Protein AF-A0AA86U605-F1 (afdb_monomer_lite)

pLDDT: mean 83.59, std 11.46, range [36.75, 94.75]

Radius of gyration: 18.59 Å; chains: 1; bounding box: 44×31×59 Å

Organism: NCBI:txid28002

Secondary structure (DSSP, 8-state):
-----PPPHHHHHHHHHHHHHHHHT---SSHHHHHHHHHHS-HHHHHHHHHHHHHHTTS-HHHHHHHHHHTGGGGGS--GGGGHHHHHHHHHHHHHTT--HHHHHHHHHHHHHHH-TT----HHHHHHHHHHHHT-TT---

Sequence (141 aa):
MGRASTISTVHFGEFLTHEVSVICNQIFYTEYHVYSKFQELHNVQRQQCWKNLSVLLNRTPQQVKDFYYNS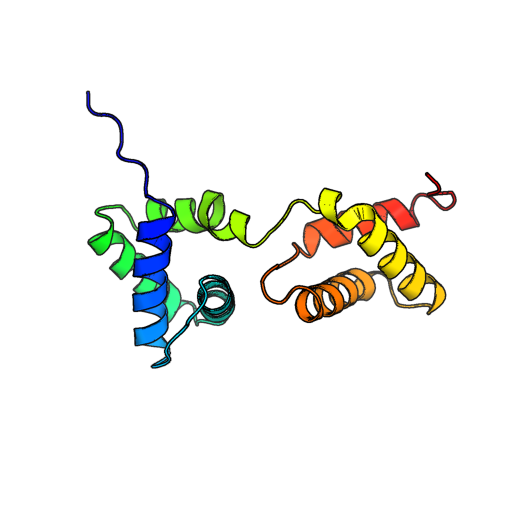WIKQFSPNLNIYKDELLLLVLDFLHQNVEQKDIARLVCEKFTHRYQHIQFNVKAINIFVRKIMLNPNYTF

Foldseek 3Di:
DDDPDDDDLVVLLVLLQVLLCVVVVHHDPDSLVSVVSLVVDDPVSVVVSLVVSCVVRVHHSVSSVCCVVPPNCVVQADDVVVCVVVLVVQLVVCVVVVHDLVCSLVVSQVVCCVVPVSHGYDSVVSSVVSVVCVVCVPPDD

Structure (mmCIF, N/CA/C/O backbone):
data_AF-A0AA86U605-F1
#
_entry.id   AF-A0AA86U605-F1
#
loop_
_atom_site.group_PDB
_atom_site.id
_atom_site.type_symbol
_atom_site.label_atom_id
_atom_site.label_alt_id
_atom_site.label_comp_id
_atom_site.label_asym_id
_atom_site.label_entity_id
_atom_site.label_seq_id
_atom_site.pdbx_PDB_ins_code
_atom_site.Cartn_x
_atom_site.Cartn_y
_atom_site.Cartn_z
_atom_site.occupancy
_atom_site.B_iso_or_equiv
_atom_site.auth_seq_id
_atom_site.auth_comp_id
_atom_site.auth_asym_id
_atom_site.auth_atom_id
_atom_site.pdbx_PDB_model_num
ATOM 1 N N . MET A 1 1 ? -5.826 16.555 -30.476 1.00 36.75 1 MET A N 1
ATOM 2 C CA . MET A 1 1 ? -4.840 16.526 -29.373 1.00 36.75 1 MET A CA 1
ATOM 3 C C . MET A 1 1 ? -5.031 15.221 -28.613 1.00 36.75 1 MET A C 1
ATOM 5 O O . MET A 1 1 ? -6.155 14.929 -28.226 1.00 36.75 1 MET A O 1
ATOM 9 N N . GLY A 1 2 ? -3.997 14.378 -28.555 1.00 42.41 2 GLY A N 1
ATOM 10 C CA . GLY A 1 2 ? -4.101 12.977 -28.128 1.00 42.41 2 GLY A CA 1
ATOM 11 C C . GLY A 1 2 ? -4.476 12.824 -26.655 1.00 42.41 2 GLY A C 1
ATOM 12 O O . GLY A 1 2 ? -3.992 13.572 -25.809 1.00 42.41 2 GLY A O 1
ATOM 13 N N . ARG A 1 3 ? -5.343 11.852 -26.349 1.00 43.22 3 ARG A N 1
ATOM 14 C CA . ARG A 1 3 ? -5.645 11.452 -24.969 1.00 43.22 3 ARG A CA 1
ATOM 15 C C . ARG A 1 3 ? -4.328 11.072 -24.292 1.00 43.22 3 ARG A C 1
ATOM 17 O O . ARG A 1 3 ? -3.623 10.201 -24.795 1.00 43.22 3 ARG A O 1
ATOM 24 N N . ALA A 1 4 ? -3.993 11.726 -23.181 1.00 52.91 4 ALA A N 1
ATOM 25 C CA . ALA A 1 4 ? -2.873 11.317 -22.346 1.00 52.91 4 ALA A CA 1
ATOM 26 C C . ALA A 1 4 ? -3.078 9.842 -21.974 1.00 52.91 4 ALA A C 1
ATOM 28 O O . ALA A 1 4 ? -4.029 9.509 -21.271 1.00 52.91 4 ALA A O 1
ATOM 29 N N . SER A 1 5 ? -2.241 8.951 -22.507 1.00 58.75 5 SER A N 1
ATOM 30 C CA . SER A 1 5 ? -2.337 7.520 -22.217 1.00 58.75 5 SER A CA 1
ATOM 31 C C . SER A 1 5 ? -2.188 7.313 -20.708 1.00 58.75 5 SER A C 1
ATOM 33 O O . SER A 1 5 ? -1.159 7.654 -20.120 1.00 58.75 5 SER A O 1
ATOM 35 N N . THR A 1 6 ? -3.234 6.822 -20.058 1.00 80.06 6 THR A N 1
ATOM 36 C CA . THR A 1 6 ? -3.233 6.539 -18.622 1.00 80.06 6 THR A CA 1
ATOM 37 C C . THR A 1 6 ? -2.287 5.368 -18.348 1.00 80.06 6 THR A C 1
ATOM 39 O O . THR A 1 6 ? -2.213 4.434 -19.145 1.00 80.06 6 THR A O 1
ATOM 42 N N . ILE A 1 7 ? -1.521 5.421 -17.255 1.00 84.31 7 ILE A N 1
ATOM 43 C CA . ILE A 1 7 ? -0.723 4.269 -16.811 1.00 84.31 7 ILE A CA 1
ATOM 44 C C . ILE A 1 7 ? -1.708 3.147 -16.443 1.00 84.31 7 ILE A C 1
ATOM 46 O O . ILE A 1 7 ? -2.645 3.382 -15.682 1.00 84.31 7 ILE A O 1
ATOM 50 N N . SER A 1 8 ? -1.528 1.951 -17.010 1.00 88.56 8 SER A N 1
ATOM 51 C CA . SER A 1 8 ? -2.340 0.774 -16.670 1.00 88.56 8 SER A CA 1
ATOM 52 C C . SER A 1 8 ? -1.903 0.215 -15.319 1.00 88.56 8 SER A C 1
ATOM 54 O O . SER A 1 8 ? -0.708 0.005 -15.110 1.00 88.56 8 SER A O 1
ATOM 56 N N . THR A 1 9 ? -2.857 -0.066 -14.427 1.00 86.81 9 THR A N 1
ATOM 57 C CA . THR A 1 9 ? -2.593 -0.692 -13.119 1.00 86.81 9 THR A CA 1
ATOM 58 C C . THR A 1 9 ? -1.875 -2.032 -13.275 1.00 86.81 9 THR A C 1
ATOM 60 O O . THR A 1 9 ? -0.936 -2.291 -12.532 1.00 86.81 9 THR A O 1
ATOM 63 N N . VAL A 1 10 ? -2.258 -2.823 -14.286 1.00 87.19 10 VAL A N 1
ATOM 64 C CA . VAL A 1 10 ? -1.671 -4.143 -14.573 1.00 87.19 10 VAL A CA 1
ATOM 65 C C . VAL A 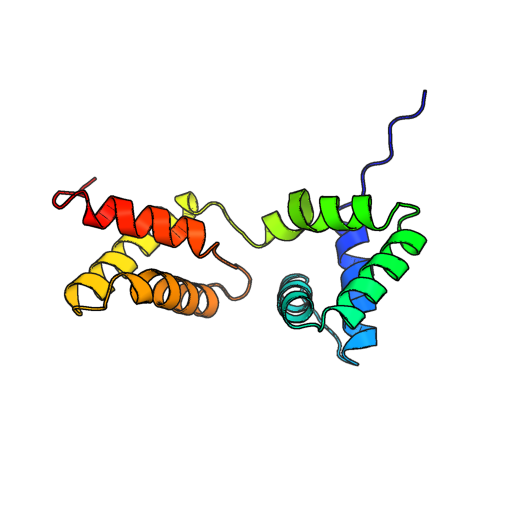1 10 ? -0.207 -4.004 -14.988 1.00 87.19 10 VAL A C 1
ATOM 67 O O . VAL A 1 10 ? 0.671 -4.536 -14.321 1.00 87.19 10 VAL A O 1
ATOM 70 N N . HIS A 1 11 ? 0.082 -3.199 -16.018 1.00 89.31 11 HIS A N 1
ATOM 71 C CA . HIS A 1 11 ? 1.464 -3.008 -16.484 1.00 89.31 11 HIS A CA 1
ATOM 72 C C . HIS A 1 11 ? 2.352 -2.372 -15.409 1.00 89.31 11 HIS A C 1
ATOM 74 O O . HIS A 1 11 ? 3.527 -2.705 -15.283 1.00 89.31 11 HIS A O 1
ATOM 80 N N . PHE A 1 12 ? 1.800 -1.446 -14.618 1.00 93.00 12 PHE A N 1
ATOM 81 C CA . PHE A 1 12 ? 2.528 -0.873 -13.493 1.00 93.00 12 PHE A CA 1
ATOM 82 C C . PHE A 1 12 ? 2.887 -1.948 -12.458 1.00 93.00 12 PHE A C 1
ATOM 84 O O . PHE A 1 12 ? 4.030 -1.985 -12.005 1.00 93.00 12 PHE A O 1
ATOM 91 N N . GLY A 1 13 ? 1.935 -2.817 -12.102 1.00 91.25 13 GLY A N 1
ATOM 92 C CA . GLY A 1 13 ? 2.142 -3.923 -11.170 1.00 91.25 13 GLY A CA 1
ATOM 93 C C . GLY A 1 13 ? 3.197 -4.910 -11.660 1.00 91.25 13 GLY A C 1
ATOM 94 O O . GLY A 1 13 ? 4.118 -5.235 -10.912 1.00 91.25 13 GLY A O 1
ATOM 95 N N . GLU A 1 14 ? 3.136 -5.313 -12.928 1.00 92.19 14 GLU A N 1
ATOM 96 C CA . GLU A 1 14 ? 4.114 -6.210 -13.559 1.00 92.19 14 GLU A CA 1
ATOM 97 C C . GLU A 1 14 ? 5.531 -5.628 -13.526 1.00 92.19 14 GLU A C 1
ATOM 99 O O . GLU A 1 14 ? 6.467 -6.280 -13.055 1.00 92.19 14 GLU A O 1
ATOM 104 N N . PHE A 1 15 ? 5.700 -4.375 -13.960 1.00 94.25 15 PHE A N 1
ATOM 105 C CA . PHE A 1 15 ? 7.018 -3.745 -13.970 1.00 94.25 15 PHE A CA 1
ATOM 106 C C . PHE A 1 15 ? 7.547 -3.495 -12.560 1.00 94.25 15 PHE A C 1
ATOM 108 O O . PHE A 1 15 ? 8.728 -3.719 -12.304 1.00 94.25 15 PHE A O 1
ATOM 115 N N . LEU A 1 16 ? 6.697 -3.073 -11.620 1.00 94.12 16 LEU A N 1
ATOM 116 C CA . LEU A 1 16 ? 7.126 -2.899 -10.235 1.00 94.12 16 LEU A CA 1
ATOM 117 C C . LEU A 1 16 ? 7.526 -4.245 -9.611 1.00 94.12 16 LEU A C 1
ATOM 119 O O . LEU A 1 16 ? 8.533 -4.311 -8.909 1.00 94.12 16 LEU A O 1
ATOM 123 N N . THR A 1 17 ? 6.786 -5.316 -9.904 1.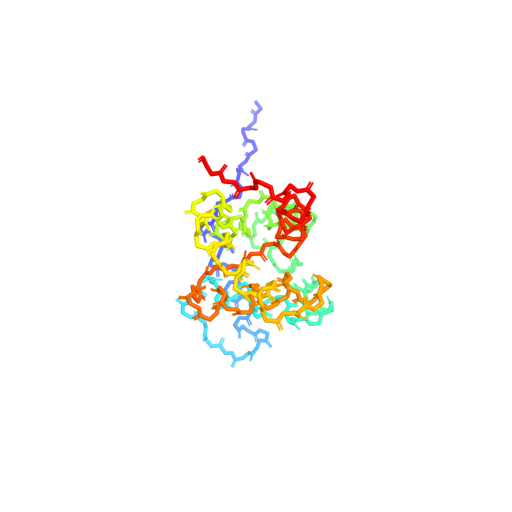00 94.12 17 THR A N 1
ATOM 124 C CA . THR A 1 17 ? 7.110 -6.681 -9.463 1.00 94.12 17 THR A CA 1
ATOM 125 C C . THR A 1 17 ? 8.479 -7.105 -9.970 1.00 94.12 17 THR A C 1
ATOM 127 O O . THR A 1 17 ? 9.298 -7.574 -9.179 1.00 94.12 17 THR A O 1
ATOM 130 N N . HIS A 1 18 ? 8.755 -6.889 -11.257 1.00 93.56 18 HIS A N 1
ATOM 131 C CA . HIS A 1 18 ? 10.060 -7.169 -11.846 1.00 93.56 18 HIS A CA 1
ATOM 132 C C . HIS A 1 18 ? 11.179 -6.402 -11.126 1.00 93.56 18 HIS A C 1
ATOM 134 O O . HIS A 1 18 ? 12.126 -7.011 -10.632 1.00 93.56 18 HIS A O 1
ATOM 140 N N . GLU A 1 19 ? 11.045 -5.081 -10.988 1.00 93.75 19 GLU A N 1
ATOM 141 C CA . GLU A 1 19 ? 12.083 -4.236 -10.386 1.00 93.75 19 GLU A CA 1
ATOM 142 C C . GLU A 1 19 ? 12.373 -4.598 -8.926 1.00 93.75 19 GLU A C 1
ATOM 144 O O . GLU A 1 19 ? 13.531 -4.702 -8.519 1.00 93.75 19 GLU A O 1
ATOM 149 N N . VAL A 1 20 ? 11.329 -4.828 -8.128 1.00 93.31 20 VAL A N 1
ATOM 150 C CA . VAL A 1 20 ? 11.491 -5.232 -6.726 1.00 93.31 20 VAL A CA 1
ATOM 151 C C . VAL A 1 20 ? 12.117 -6.619 -6.628 1.00 93.31 20 VAL A C 1
ATOM 153 O O . VAL A 1 20 ? 12.965 -6.834 -5.760 1.00 93.31 20 VAL A O 1
ATOM 156 N N . SER A 1 21 ? 11.757 -7.534 -7.534 1.00 93.38 21 SER A N 1
ATOM 157 C CA . SER A 1 21 ? 12.339 -8.878 -7.580 1.00 93.38 21 SER A CA 1
ATOM 158 C C . SER A 1 21 ? 13.836 -8.838 -7.875 1.00 93.38 21 SER A C 1
ATOM 160 O O . SER A 1 21 ? 14.613 -9.504 -7.192 1.00 93.38 21 SER A O 1
ATOM 162 N N . VAL A 1 22 ? 14.253 -8.001 -8.831 1.00 92.94 22 VAL A N 1
ATOM 163 C CA . VAL A 1 22 ? 15.667 -7.800 -9.182 1.00 92.94 22 VAL A CA 1
ATOM 164 C C . VAL A 1 22 ? 16.444 -7.193 -8.012 1.00 92.94 22 VAL A C 1
ATOM 166 O O . VAL A 1 22 ? 17.507 -7.694 -7.658 1.00 92.94 22 VAL A O 1
ATOM 169 N N . ILE A 1 23 ? 15.912 -6.151 -7.367 1.00 91.75 23 ILE A N 1
ATOM 170 C CA . ILE A 1 23 ? 16.593 -5.479 -6.246 1.00 91.75 23 ILE A CA 1
ATOM 171 C C . ILE A 1 23 ? 16.726 -6.392 -5.026 1.00 91.75 23 ILE A C 1
ATOM 173 O O . ILE A 1 23 ? 17.746 -6.353 -4.339 1.00 91.75 23 ILE A O 1
ATOM 177 N N . CYS A 1 24 ? 15.697 -7.188 -4.732 1.00 90.56 24 CYS A N 1
ATOM 178 C CA . CYS A 1 24 ? 15.688 -8.072 -3.566 1.00 90.56 24 CYS A CA 1
ATOM 179 C C . CYS A 1 24 ? 16.310 -9.444 -3.844 1.00 90.56 24 CYS A C 1
ATOM 181 O O . CYS A 1 24 ? 16.472 -10.217 -2.904 1.00 90.56 24 CYS A O 1
ATOM 183 N N . ASN A 1 25 ? 16.624 -9.756 -5.106 1.00 91.75 25 ASN A N 1
ATOM 184 C CA . ASN A 1 25 ? 17.009 -11.092 -5.560 1.00 91.75 25 ASN A CA 1
ATOM 185 C C . ASN A 1 25 ? 16.025 -12.182 -5.079 1.00 91.75 25 ASN A C 1
ATOM 187 O O . ASN A 1 25 ? 16.419 -13.227 -4.561 1.00 91.75 25 ASN A O 1
ATOM 191 N N . GLN A 1 26 ? 14.725 -11.899 -5.194 1.00 91.50 26 GLN A N 1
ATOM 192 C CA . GLN A 1 26 ? 13.642 -12.747 -4.695 1.00 91.50 26 GLN A CA 1
ATOM 193 C C . GLN A 1 26 ? 12.451 -12.702 -5.655 1.00 91.50 26 GLN A C 1
ATOM 195 O O . GLN A 1 26 ? 12.140 -11.652 -6.201 1.00 91.50 26 GLN A O 1
ATOM 200 N N . ILE A 1 27 ? 11.750 -13.825 -5.824 1.00 90.12 27 ILE A N 1
ATOM 201 C CA . ILE A 1 27 ? 10.519 -13.893 -6.621 1.00 90.12 27 ILE A CA 1
ATOM 202 C C . ILE A 1 27 ? 9.314 -13.572 -5.733 1.00 90.12 27 ILE A C 1
ATOM 204 O O . ILE A 1 27 ? 9.141 -14.164 -4.664 1.00 90.12 27 ILE A O 1
ATOM 208 N N . PHE A 1 28 ? 8.456 -12.666 -6.202 1.00 88.00 28 PHE A N 1
ATOM 209 C CA . PHE A 1 28 ? 7.188 -12.334 -5.558 1.00 88.00 28 PHE A CA 1
ATOM 210 C C . PHE A 1 28 ? 6.012 -12.808 -6.414 1.00 88.00 28 PHE A C 1
ATOM 212 O O . PHE A 1 28 ? 5.930 -12.496 -7.596 1.00 88.00 28 PHE A O 1
ATOM 219 N N . TYR A 1 29 ? 5.089 -13.548 -5.798 1.00 83.06 29 TYR A N 1
ATOM 220 C CA . TYR A 1 29 ? 3.930 -14.136 -6.484 1.00 83.06 29 TYR A CA 1
ATOM 221 C C . TYR A 1 29 ? 2.658 -13.287 -6.391 1.00 83.06 29 TYR A C 1
ATOM 223 O O . TYR A 1 29 ? 1.674 -13.577 -7.064 1.00 83.06 29 TYR A O 1
ATOM 231 N N . THR A 1 30 ? 2.649 -12.263 -5.535 1.00 86.31 30 THR A N 1
ATOM 232 C CA . THR A 1 30 ? 1.493 -11.384 -5.341 1.00 86.31 30 THR A CA 1
ATOM 233 C C . THR A 1 30 ? 1.938 -9.930 -5.337 1.00 86.31 30 THR A C 1
ATOM 235 O O . THR A 1 30 ? 2.972 -9.582 -4.758 1.00 86.31 30 THR A O 1
ATOM 238 N N . GLU A 1 31 ? 1.125 -9.058 -5.934 1.00 86.69 31 GLU A N 1
ATOM 239 C CA . GLU A 1 31 ? 1.388 -7.616 -5.938 1.00 86.69 31 GLU A CA 1
ATOM 240 C C . GLU A 1 31 ? 1.425 -7.029 -4.519 1.00 86.69 31 GLU A C 1
ATOM 242 O O . GLU A 1 31 ? 2.135 -6.059 -4.264 1.00 86.69 31 GLU A O 1
ATOM 247 N N . TYR A 1 32 ? 0.713 -7.645 -3.568 1.00 85.50 32 TYR A N 1
ATOM 248 C CA . TYR A 1 32 ? 0.773 -7.235 -2.169 1.00 85.50 32 TYR A CA 1
ATOM 249 C C . TYR A 1 32 ? 2.153 -7.485 -1.547 1.00 85.50 32 TYR A C 1
ATOM 251 O O . TYR A 1 32 ? 2.676 -6.614 -0.854 1.00 85.50 32 TYR A O 1
ATOM 259 N N . HIS A 1 33 ? 2.783 -8.638 -1.798 1.00 86.75 33 HIS A N 1
ATOM 260 C CA . HIS A 1 33 ? 4.135 -8.877 -1.285 1.00 86.75 33 HIS A CA 1
ATOM 261 C C . HIS A 1 33 ? 5.141 -7.900 -1.894 1.00 86.75 33 HIS A C 1
ATOM 263 O O . HIS A 1 33 ? 6.006 -7.390 -1.183 1.00 86.75 33 HIS A O 1
ATOM 269 N N . VAL A 1 34 ? 4.982 -7.582 -3.182 1.00 91.12 34 VAL A N 1
ATOM 270 C CA . VAL A 1 34 ? 5.770 -6.545 -3.861 1.00 91.12 34 VAL A CA 1
ATOM 271 C C . VAL A 1 34 ? 5.562 -5.196 -3.188 1.00 91.12 34 VAL A C 1
ATOM 273 O O . VAL A 1 34 ? 6.533 -4.520 -2.864 1.00 91.12 34 VAL A O 1
ATOM 276 N N . TYR A 1 35 ? 4.310 -4.818 -2.924 1.00 90.38 35 TYR A N 1
ATOM 277 C CA . TYR A 1 35 ? 3.968 -3.593 -2.213 1.00 90.38 35 TYR A CA 1
ATOM 278 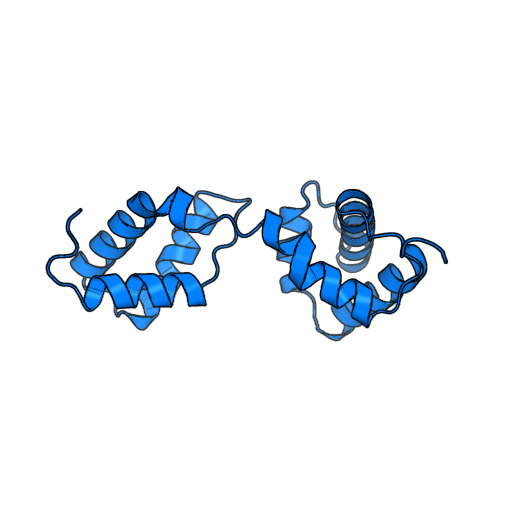C C . TYR A 1 35 ? 4.623 -3.530 -0.828 1.00 90.38 35 TYR A C 1
ATOM 280 O O . TYR A 1 35 ? 5.320 -2.558 -0.532 1.00 90.38 35 TYR A O 1
ATOM 288 N N . SER A 1 36 ? 4.451 -4.570 -0.007 1.00 87.31 36 SER A N 1
ATOM 289 C CA . SER A 1 36 ? 5.032 -4.651 1.337 1.00 87.31 36 SER A CA 1
ATOM 290 C C . SER A 1 36 ? 6.551 -4.526 1.284 1.00 87.31 36 SER A C 1
ATOM 292 O O . SER A 1 36 ? 7.133 -3.685 1.968 1.00 87.31 36 SER A O 1
ATOM 294 N N . LYS A 1 37 ? 7.202 -5.292 0.400 1.00 91.38 37 LYS A N 1
ATOM 295 C CA . LYS A 1 37 ? 8.657 -5.253 0.257 1.00 91.38 37 LYS A CA 1
ATOM 296 C C . LYS A 1 37 ? 9.146 -3.901 -0.240 1.00 91.38 37 LYS A C 1
ATOM 298 O O . LYS A 1 37 ? 10.141 -3.382 0.258 1.00 91.38 37 LYS A O 1
ATOM 303 N N . PHE A 1 38 ? 8.425 -3.290 -1.174 1.00 92.19 38 PHE A N 1
ATOM 304 C CA . PHE A 1 38 ? 8.744 -1.963 -1.680 1.00 92.19 38 PHE A CA 1
ATOM 305 C C . PHE A 1 38 ? 8.740 -0.897 -0.571 1.00 92.19 38 PHE A C 1
ATOM 307 O O . PHE A 1 38 ? 9.554 0.027 -0.604 1.00 92.19 38 PHE A O 1
ATOM 314 N N . GLN A 1 39 ? 7.865 -1.018 0.435 1.00 89.31 39 GLN A N 1
ATOM 315 C CA . GLN A 1 39 ? 7.848 -0.108 1.588 1.00 89.31 39 GLN A CA 1
ATOM 316 C C . GLN A 1 39 ? 9.093 -0.245 2.477 1.00 89.31 39 GLN A C 1
ATOM 318 O O . GLN A 1 39 ? 9.538 0.756 3.045 1.00 89.31 39 GLN A O 1
ATOM 323 N N . GLU A 1 40 ? 9.672 -1.446 2.548 1.00 89.38 40 GLU A N 1
ATOM 324 C CA . GLU A 1 40 ? 10.888 -1.761 3.312 1.00 89.38 40 GLU A CA 1
ATOM 325 C C . GLU A 1 40 ? 12.183 -1.341 2.603 1.00 89.38 40 GLU A C 1
ATOM 327 O O . GLU A 1 40 ? 13.223 -1.216 3.250 1.00 89.38 40 GLU A O 1
ATOM 332 N N . LEU A 1 41 ? 12.145 -1.115 1.285 1.00 91.62 41 LEU A N 1
ATOM 333 C CA . LEU A 1 41 ? 13.325 -0.716 0.518 1.00 91.62 41 LEU A CA 1
ATOM 334 C C . LEU A 1 41 ? 13.910 0.615 1.011 1.00 91.62 41 LEU A C 1
ATOM 336 O O . LEU A 1 41 ? 13.202 1.592 1.295 1.00 91.62 41 LEU A O 1
ATOM 340 N N . HIS A 1 42 ? 15.242 0.698 1.012 1.00 92.12 42 HIS A N 1
ATOM 341 C CA . HIS A 1 42 ? 15.943 1.943 1.303 1.00 92.12 42 HIS A CA 1
ATOM 342 C C . HIS A 1 42 ? 15.608 3.020 0.263 1.00 92.12 42 HIS A C 1
ATOM 344 O O . HIS A 1 42 ? 15.261 2.740 -0.885 1.00 92.12 42 HIS A O 1
ATOM 350 N N . ASN A 1 43 ? 15.736 4.295 0.647 1.00 92.56 43 ASN A N 1
ATOM 351 C CA . ASN A 1 43 ? 15.375 5.418 -0.227 1.00 92.56 43 ASN A CA 1
ATOM 352 C C . ASN A 1 43 ? 16.118 5.380 -1.576 1.00 92.56 43 ASN A C 1
ATOM 354 O O . ASN A 1 43 ? 15.504 5.595 -2.615 1.00 92.56 43 ASN A O 1
ATOM 358 N N . VAL A 1 44 ? 17.405 5.018 -1.569 1.00 93.62 44 VAL A N 1
ATOM 359 C CA . VAL A 1 44 ? 18.219 4.875 -2.789 1.00 93.62 44 VAL A CA 1
ATOM 360 C C . VAL A 1 44 ? 17.644 3.804 -3.726 1.00 93.62 44 VAL A C 1
ATOM 362 O O . VAL A 1 44 ? 17.494 4.047 -4.920 1.00 93.62 44 VAL A O 1
ATOM 365 N N . GLN A 1 45 ? 17.242 2.651 -3.185 1.00 93.12 45 GLN A N 1
ATOM 366 C CA . GLN A 1 45 ? 16.627 1.567 -3.960 1.00 93.12 45 GLN A CA 1
ATOM 367 C C . GLN A 1 45 ? 15.277 1.999 -4.548 1.00 93.12 45 GLN A C 1
ATOM 369 O O . GLN A 1 45 ? 15.020 1.791 -5.730 1.00 93.12 45 GLN A O 1
ATOM 374 N N . ARG A 1 46 ? 14.440 2.688 -3.760 1.00 93.44 46 ARG A N 1
ATOM 375 C CA . ARG A 1 46 ? 13.157 3.224 -4.246 1.00 93.44 46 ARG A CA 1
ATOM 376 C C . ARG A 1 46 ? 13.337 4.266 -5.347 1.00 93.44 46 ARG A C 1
ATOM 378 O O . ARG A 1 46 ? 12.588 4.260 -6.318 1.00 93.44 46 ARG A O 1
ATOM 385 N N . GLN A 1 47 ? 14.330 5.147 -5.222 1.00 93.06 47 GLN A N 1
ATOM 386 C CA . GLN A 1 47 ? 14.660 6.117 -6.270 1.00 93.06 47 GLN A CA 1
ATOM 387 C C . GLN A 1 47 ? 15.086 5.423 -7.566 1.00 93.06 47 GLN A C 1
ATOM 389 O O . GLN A 1 47 ? 14.653 5.835 -8.644 1.00 93.06 47 GLN A O 1
ATOM 394 N N . GLN A 1 48 ? 15.869 4.346 -7.464 1.00 93.38 48 GLN A N 1
ATOM 395 C CA . GLN A 1 48 ? 16.250 3.544 -8.621 1.00 93.38 48 GLN A CA 1
ATOM 396 C C . GLN A 1 48 ? 15.031 2.879 -9.281 1.00 93.38 48 GLN A C 1
ATOM 398 O O . GLN A 1 48 ? 14.890 2.984 -10.498 1.00 93.38 48 GLN A O 1
ATOM 403 N N . CYS A 1 49 ? 14.107 2.295 -8.504 1.00 93.75 49 CYS A N 1
ATOM 404 C CA . CYS A 1 49 ? 12.843 1.771 -9.040 1.00 93.75 49 CYS A CA 1
ATOM 405 C C . CYS A 1 49 ? 12.064 2.838 -9.808 1.00 93.75 49 CYS A C 1
ATOM 407 O O . CYS A 1 49 ? 11.625 2.594 -10.928 1.00 93.75 49 CYS A O 1
ATOM 409 N N . TRP A 1 50 ? 11.898 4.035 -9.236 1.00 94.75 50 TRP A N 1
ATOM 410 C CA . TRP A 1 50 ? 11.174 5.120 -9.904 1.00 94.75 50 TRP A CA 1
ATOM 411 C C . TRP A 1 50 ? 11.823 5.534 -11.211 1.00 94.75 50 TRP A C 1
ATOM 413 O O . TRP A 1 50 ? 11.118 5.767 -12.191 1.00 94.75 50 TRP A O 1
ATOM 423 N N . LYS A 1 51 ? 13.154 5.581 -11.250 1.00 94.19 51 LYS A N 1
ATOM 424 C CA . LYS A 1 51 ? 13.893 5.863 -12.476 1.00 94.19 51 LYS A CA 1
ATOM 425 C C . LYS A 1 51 ? 13.662 4.774 -13.527 1.00 94.19 51 LYS A C 1
ATOM 427 O O . LYS A 1 51 ? 13.310 5.104 -14.656 1.00 94.19 51 LYS A O 1
ATOM 432 N N . ASN A 1 52 ? 13.780 3.502 -13.165 1.00 94.00 52 ASN A N 1
ATOM 433 C CA . ASN A 1 52 ? 13.602 2.394 -14.105 1.00 94.00 52 ASN A CA 1
ATOM 434 C C . ASN A 1 52 ? 12.161 2.306 -14.629 1.00 94.00 52 ASN A C 1
ATOM 436 O O . ASN A 1 52 ? 11.940 2.269 -15.838 1.00 94.00 52 ASN A O 1
ATOM 440 N N . LEU A 1 53 ? 11.172 2.399 -13.737 1.00 93.62 53 LEU A N 1
ATOM 441 C CA . LEU A 1 53 ? 9.756 2.424 -14.104 1.00 93.62 53 LEU A CA 1
ATOM 442 C C . LEU A 1 53 ? 9.407 3.609 -15.006 1.00 93.62 53 LEU A C 1
ATOM 444 O O . LEU A 1 53 ? 8.586 3.469 -15.907 1.00 93.62 53 LEU A O 1
ATOM 448 N N . SER A 1 54 ? 10.038 4.768 -14.798 1.00 93.69 54 SER A N 1
ATOM 449 C CA . SER A 1 54 ? 9.828 5.948 -15.645 1.00 93.69 54 SER A CA 1
ATOM 450 C C . SER A 1 54 ? 10.245 5.705 -17.101 1.00 93.69 54 SER A C 1
ATOM 452 O O . SER A 1 54 ? 9.526 6.105 -18.017 1.00 93.69 54 SER A O 1
ATOM 454 N N . VAL A 1 55 ? 11.334 4.958 -17.317 1.00 92.81 55 VAL A N 1
ATOM 455 C CA . VAL A 1 55 ? 11.794 4.550 -18.652 1.00 92.81 55 VAL A CA 1
ATOM 456 C C . VAL A 1 55 ? 10.834 3.530 -19.267 1.00 92.81 55 VAL A C 1
ATOM 458 O O . VAL A 1 55 ? 10.376 3.738 -20.387 1.00 92.81 55 VAL A O 1
ATOM 461 N N . LEU A 1 56 ? 10.470 2.476 -18.525 1.00 91.12 56 LEU A N 1
ATOM 462 C CA . LEU A 1 56 ? 9.578 1.409 -19.008 1.00 91.12 56 LEU A CA 1
ATOM 463 C C . LEU A 1 56 ? 8.176 1.920 -19.365 1.00 91.12 56 LEU A C 1
ATOM 465 O O . LEU A 1 56 ? 7.589 1.512 -20.364 1.00 91.12 56 LEU A O 1
ATOM 469 N N . LEU A 1 57 ? 7.639 2.841 -18.564 1.00 90.00 57 LEU A N 1
ATOM 470 C CA . LEU A 1 57 ? 6.303 3.409 -18.757 1.00 90.00 57 LEU A CA 1
ATOM 471 C C . LEU A 1 57 ? 6.297 4.632 -19.684 1.00 90.00 57 LEU A C 1
ATOM 473 O O . LEU A 1 57 ? 5.221 5.156 -19.982 1.00 90.00 57 LEU A O 1
ATOM 477 N N . ASN A 1 58 ? 7.469 5.098 -20.129 1.00 91.44 58 ASN A N 1
ATOM 478 C CA . ASN A 1 58 ? 7.645 6.336 -20.888 1.00 91.44 58 ASN A CA 1
ATOM 479 C C . ASN A 1 58 ? 6.958 7.540 -20.202 1.00 91.44 58 ASN A C 1
ATOM 481 O O . ASN A 1 58 ? 6.095 8.222 -20.768 1.00 91.44 58 ASN A O 1
ATOM 485 N N . ARG A 1 59 ? 7.273 7.750 -18.921 1.00 92.44 59 ARG A N 1
ATOM 486 C CA . ARG A 1 59 ? 6.704 8.794 -18.047 1.00 92.44 59 ARG A CA 1
ATOM 487 C C . ARG A 1 59 ? 7.797 9.449 -17.226 1.00 92.44 59 ARG A C 1
ATOM 489 O O . ARG A 1 59 ? 8.901 8.934 -17.141 1.00 92.44 59 ARG A O 1
ATOM 496 N N . THR A 1 60 ? 7.500 10.574 -16.582 1.00 92.88 60 THR A N 1
ATOM 497 C CA . THR A 1 60 ? 8.446 11.145 -15.614 1.00 92.88 60 THR A CA 1
ATOM 498 C C . THR A 1 60 ? 8.427 10.341 -14.305 1.00 92.88 60 THR A C 1
ATOM 500 O O . THR A 1 60 ? 7.375 9.809 -13.933 1.00 92.88 60 THR A O 1
ATOM 503 N N . PRO A 1 61 ? 9.540 10.279 -13.547 1.00 92.69 61 PRO A N 1
ATOM 504 C CA . PRO A 1 61 ? 9.558 9.628 -12.233 1.00 92.69 61 PRO A CA 1
ATOM 505 C C . PRO A 1 61 ? 8.476 10.160 -11.288 1.00 92.69 61 PRO A C 1
ATOM 507 O O . PRO A 1 61 ? 7.883 9.397 -10.528 1.00 92.69 61 PRO A O 1
ATOM 510 N N . GLN A 1 62 ? 8.176 11.460 -11.375 1.00 91.75 62 GLN A N 1
ATOM 511 C CA . GLN A 1 62 ? 7.116 12.086 -10.591 1.00 91.75 62 GLN A CA 1
ATOM 512 C C . GLN A 1 62 ? 5.733 11.537 -10.965 1.00 91.75 62 GLN A C 1
ATOM 514 O O . GLN A 1 62 ? 4.996 11.135 -10.077 1.00 91.75 62 GLN A O 1
ATOM 519 N N . GLN A 1 63 ? 5.407 11.419 -12.257 1.00 91.19 63 GLN A N 1
ATOM 520 C CA . GLN A 1 63 ? 4.129 10.845 -12.706 1.00 91.19 63 GLN A CA 1
ATOM 521 C C . GLN A 1 63 ? 3.956 9.382 -12.277 1.00 91.19 63 GLN A C 1
ATOM 523 O O . GLN A 1 63 ? 2.864 8.981 -11.881 1.00 91.19 63 GLN A O 1
ATOM 528 N N . VAL A 1 64 ? 5.028 8.587 -12.339 1.00 93.12 64 VAL A N 1
ATOM 529 C CA . VAL A 1 64 ? 5.035 7.188 -11.877 1.00 93.12 64 VAL A CA 1
ATOM 530 C C . VAL A 1 64 ? 4.787 7.121 -10.371 1.00 93.12 64 VAL A C 1
ATOM 532 O O . VAL A 1 64 ? 3.943 6.351 -9.914 1.00 93.12 64 VAL A O 1
ATOM 535 N N . LYS A 1 65 ? 5.477 7.966 -9.600 1.00 92.81 65 LYS A N 1
ATOM 536 C CA . LYS A 1 65 ? 5.308 8.068 -8.149 1.00 92.81 65 LYS A CA 1
ATOM 537 C C . LYS A 1 65 ? 3.897 8.528 -7.775 1.00 92.81 65 LYS A C 1
ATOM 539 O O . LYS A 1 65 ? 3.281 7.953 -6.882 1.00 92.81 65 LYS A O 1
ATOM 544 N N . ASP A 1 66 ? 3.360 9.523 -8.470 1.00 90.62 66 ASP A N 1
ATOM 545 C CA . ASP A 1 66 ? 2.000 10.009 -8.244 1.00 90.62 66 ASP A CA 1
ATOM 546 C C . ASP A 1 66 ? 0.973 8.926 -8.564 1.00 90.62 66 ASP A C 1
ATOM 548 O O . ASP A 1 66 ? 0.031 8.724 -7.799 1.00 90.62 66 ASP A O 1
ATOM 552 N N . PHE A 1 67 ? 1.164 8.177 -9.651 1.00 92.06 67 PHE A N 1
ATOM 553 C CA . PHE A 1 67 ? 0.299 7.050 -9.982 1.00 92.06 67 PHE A CA 1
ATOM 554 C C . PHE A 1 67 ? 0.345 5.953 -8.913 1.00 92.06 67 PHE A C 1
ATOM 556 O O . PHE A 1 67 ? -0.711 5.463 -8.505 1.00 92.06 67 PHE A O 1
ATOM 563 N N . TYR A 1 68 ? 1.540 5.622 -8.412 1.00 91.81 68 TYR A N 1
ATOM 564 C CA . TYR A 1 68 ? 1.720 4.673 -7.316 1.00 91.81 68 TYR A CA 1
ATOM 565 C C . TYR A 1 68 ? 0.854 5.054 -6.112 1.00 91.81 68 TYR A C 1
ATOM 567 O O . TYR A 1 68 ? -0.030 4.291 -5.730 1.00 91.81 68 TYR A O 1
ATOM 575 N N . TYR A 1 69 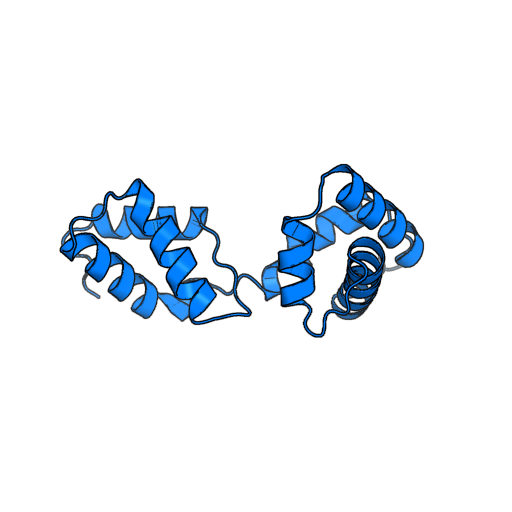? 1.048 6.258 -5.561 1.00 88.44 69 TYR A N 1
ATOM 576 C CA . TYR A 1 69 ? 0.362 6.683 -4.337 1.00 88.44 69 TYR A CA 1
ATOM 577 C C . TYR A 1 69 ? -1.130 6.982 -4.535 1.00 88.44 69 TYR A C 1
ATOM 579 O O . TYR A 1 69 ? -1.923 6.790 -3.613 1.00 88.44 69 TYR A O 1
ATOM 587 N N . ASN A 1 70 ? -1.539 7.449 -5.718 1.00 87.44 70 ASN A N 1
ATOM 588 C CA . ASN A 1 70 ? -2.922 7.874 -5.946 1.00 87.44 70 ASN A CA 1
ATOM 589 C C . ASN A 1 70 ? -3.825 6.783 -6.520 1.00 87.44 70 ASN A C 1
ATOM 591 O O . ASN A 1 70 ? -5.047 6.917 -6.405 1.00 87.44 70 ASN A O 1
ATOM 595 N N . SER A 1 71 ? -3.261 5.746 -7.139 1.00 88.19 71 SER A N 1
ATOM 596 C CA . SER A 1 71 ? -4.033 4.725 -7.857 1.00 88.19 71 SER A CA 1
ATOM 597 C C . SER A 1 71 ? -3.632 3.319 -7.438 1.00 88.19 71 SER A C 1
ATOM 599 O O . SER A 1 71 ? -4.457 2.617 -6.860 1.00 88.19 71 SER A O 1
ATOM 601 N N . TRP A 1 72 ? -2.378 2.920 -7.669 1.00 88.88 72 TRP A N 1
ATOM 602 C CA . TRP A 1 72 ? -1.970 1.522 -7.503 1.00 88.88 72 TRP A CA 1
ATOM 603 C C . TRP A 1 72 ? -2.074 1.055 -6.048 1.00 88.88 72 TRP A C 1
ATOM 605 O O . TRP A 1 72 ? -2.705 0.041 -5.787 1.00 88.88 72 TRP A O 1
ATOM 615 N N . ILE A 1 73 ? -1.583 1.823 -5.065 1.00 87.31 73 ILE A N 1
ATOM 616 C CA . ILE A 1 73 ? -1.632 1.378 -3.658 1.00 87.31 73 ILE A CA 1
ATOM 617 C C . ILE A 1 73 ? -3.051 1.259 -3.091 1.00 87.31 73 ILE A C 1
ATOM 619 O O . ILE A 1 73 ? -3.267 0.536 -2.120 1.00 87.31 73 ILE A O 1
ATOM 623 N N . LYS A 1 74 ? -4.034 1.958 -3.677 1.00 82.69 74 LYS A N 1
ATOM 624 C CA . LYS A 1 74 ? -5.411 1.960 -3.162 1.00 82.69 74 LYS A CA 1
ATOM 625 C C . LYS A 1 74 ? -6.055 0.581 -3.240 1.00 82.69 74 LYS A C 1
ATOM 627 O O . LYS A 1 74 ? -6.935 0.299 -2.437 1.00 82.69 74 LYS A O 1
ATOM 632 N N . GLN A 1 75 ? -5.595 -0.283 -4.144 1.00 80.12 75 GLN A N 1
ATOM 633 C CA . GLN A 1 75 ? -6.093 -1.656 -4.230 1.00 80.12 75 GLN A CA 1
ATOM 634 C C . GLN A 1 75 ? -5.728 -2.504 -2.999 1.00 80.12 75 GLN A C 1
ATOM 636 O O . GLN A 1 75 ? -6.429 -3.463 -2.697 1.00 80.12 75 GLN A O 1
ATOM 641 N N . PHE A 1 76 ? -4.685 -2.120 -2.252 1.00 80.12 76 PHE A N 1
ATOM 642 C CA . PHE A 1 76 ? -4.279 -2.781 -1.004 1.00 80.12 76 PHE A CA 1
ATOM 643 C C . PHE A 1 76 ? -4.846 -2.106 0.245 1.00 80.12 76 PHE A C 1
ATOM 645 O O . PHE A 1 76 ? -4.731 -2.648 1.340 1.00 80.12 76 PHE A O 1
ATOM 652 N N . SER A 1 77 ? -5.451 -0.926 0.110 1.00 71.19 77 SER A N 1
ATOM 653 C CA . SER A 1 77 ? -6.095 -0.205 1.208 1.00 71.19 77 SER A CA 1
ATOM 654 C C . SER A 1 77 ? -7.606 -0.189 0.986 1.00 71.19 77 SER A C 1
ATOM 656 O O . SER A 1 77 ? -8.141 0.792 0.463 1.00 71.19 77 SER A O 1
ATOM 658 N N . PRO A 1 78 ? -8.313 -1.267 1.362 1.00 68.50 78 PRO A N 1
ATOM 659 C CA . PRO A 1 78 ? -9.748 -1.347 1.192 1.00 68.50 78 PRO A CA 1
ATOM 660 C C . PRO A 1 78 ? -10.446 -0.281 2.034 1.00 68.50 78 PRO A C 1
ATOM 662 O O . PRO A 1 78 ? -9.925 0.221 3.036 1.00 68.50 78 PRO A O 1
ATOM 665 N N . ASN A 1 79 ? -11.664 0.057 1.621 1.00 69.06 79 ASN A N 1
ATOM 666 C CA . ASN A 1 79 ? -12.496 0.991 2.358 1.00 69.06 79 ASN A CA 1
ATOM 667 C C . ASN A 1 79 ? -12.730 0.457 3.782 1.00 69.06 79 ASN A C 1
ATOM 669 O O . ASN A 1 79 ? -13.327 -0.604 3.950 1.00 69.06 79 ASN A O 1
ATOM 673 N N . LEU A 1 80 ? -12.293 1.213 4.798 1.00 69.19 80 LEU A N 1
ATOM 674 C CA . LEU A 1 80 ? -12.489 0.886 6.218 1.00 69.19 80 LEU A CA 1
ATOM 675 C C . LEU A 1 80 ? -13.951 0.584 6.554 1.00 69.19 80 LEU A C 1
ATOM 677 O O . LEU A 1 80 ? -14.215 -0.213 7.446 1.00 69.19 80 LEU A O 1
ATOM 681 N N . ASN A 1 81 ? -14.893 1.188 5.824 1.00 72.31 81 ASN A N 1
ATOM 682 C CA . ASN A 1 81 ? -16.317 0.960 6.032 1.00 72.31 81 ASN A CA 1
ATOM 683 C C . ASN A 1 81 ? -16.734 -0.495 5.780 1.00 72.31 81 ASN A C 1
ATOM 685 O O . ASN A 1 81 ? -17.704 -0.936 6.381 1.00 72.31 81 ASN A O 1
ATOM 689 N N . ILE A 1 82 ? -16.002 -1.240 4.943 1.00 78.44 82 ILE A N 1
ATOM 690 C CA . ILE A 1 82 ? -16.251 -2.673 4.711 1.00 78.44 82 ILE A CA 1
ATOM 691 C C . ILE A 1 82 ? -15.991 -3.476 5.992 1.00 78.44 82 ILE A C 1
ATOM 693 O O . ILE A 1 82 ? -16.697 -4.435 6.273 1.00 78.44 82 ILE A O 1
ATOM 697 N N . TYR A 1 83 ? -15.012 -3.053 6.792 1.00 78.88 83 TYR A N 1
ATOM 698 C CA . TYR A 1 83 ? -14.576 -3.741 8.010 1.00 78.88 83 TYR A CA 1
ATOM 699 C C . TYR A 1 83 ? -15.031 -3.027 9.282 1.00 78.88 83 TYR A C 1
ATOM 701 O O . TYR A 1 83 ? -14.478 -3.267 10.352 1.00 78.88 83 TYR A O 1
ATOM 709 N N . LYS A 1 84 ? -16.002 -2.112 9.181 1.00 81.81 84 LYS A N 1
ATOM 710 C CA . LYS A 1 84 ? -16.371 -1.208 10.277 1.00 81.81 84 LYS A CA 1
ATOM 711 C C . LYS A 1 84 ? -16.766 -1.963 11.546 1.00 81.81 84 LYS A C 1
ATOM 713 O O . LYS A 1 84 ? -16.321 -1.581 12.625 1.00 81.81 84 LYS A O 1
ATOM 718 N N . ASP A 1 85 ? -17.557 -3.022 11.410 1.00 83.88 85 ASP A N 1
ATOM 719 C CA . ASP A 1 85 ? -18.061 -3.790 12.552 1.00 83.88 85 ASP A CA 1
ATOM 720 C C . ASP A 1 85 ? -16.939 -4.588 13.222 1.00 83.88 85 ASP A C 1
ATOM 722 O O . ASP A 1 85 ? -16.791 -4.565 14.442 1.00 83.88 85 ASP A O 1
ATOM 726 N N . GLU A 1 86 ? -16.075 -5.221 12.427 1.00 85.50 86 GLU A N 1
ATOM 727 C CA . GLU A 1 86 ? -14.918 -5.957 12.940 1.00 85.50 86 GLU A CA 1
ATOM 728 C C . GLU A 1 86 ? -13.893 -5.014 13.598 1.00 85.50 86 GLU A C 1
ATOM 730 O O . GLU A 1 86 ? -13.360 -5.320 14.665 1.00 85.50 86 GLU A O 1
ATOM 735 N N . LEU A 1 87 ? -13.664 -3.833 13.011 1.00 85.81 87 LEU A N 1
ATOM 736 C CA . LEU A 1 87 ? -12.831 -2.780 13.596 1.00 85.81 87 LEU A CA 1
ATOM 737 C C . LEU A 1 87 ? -13.406 -2.289 14.924 1.00 85.81 87 LEU A C 1
ATOM 739 O O . LEU A 1 87 ? -12.649 -2.098 15.871 1.00 85.81 87 LEU A O 1
ATOM 743 N N . LEU A 1 88 ? -14.722 -2.080 15.002 1.00 87.19 88 LEU A N 1
ATOM 744 C CA . LEU A 1 88 ? -15.389 -1.657 16.230 1.00 87.19 88 LEU A CA 1
ATOM 745 C C . LEU A 1 88 ? -15.195 -2.697 17.337 1.00 87.19 88 LEU A C 1
ATOM 747 O O . LEU A 1 88 ? -14.763 -2.334 18.427 1.00 87.19 88 LEU A O 1
ATOM 751 N N . LEU A 1 89 ? -15.444 -3.976 17.046 1.00 87.69 89 LEU A N 1
ATOM 752 C CA . LEU A 1 89 ? -15.268 -5.062 18.012 1.00 87.69 89 LEU A CA 1
ATOM 753 C C . LEU A 1 89 ? -13.826 -5.152 18.523 1.00 87.69 89 LEU A C 1
ATOM 755 O O . LEU A 1 89 ? -13.617 -5.250 19.728 1.00 87.69 89 LEU A O 1
ATOM 759 N N . LEU A 1 90 ? -12.834 -5.056 17.634 1.00 88.81 90 LEU A N 1
ATOM 760 C CA . LEU A 1 90 ? -11.415 -5.079 18.011 1.00 88.81 90 LEU A CA 1
ATOM 761 C C . LEU A 1 90 ? -11.011 -3.873 18.863 1.00 88.81 90 LEU A C 1
ATOM 763 O O . LEU A 1 90 ? -10.283 -4.019 19.841 1.00 88.81 90 LEU A O 1
ATOM 767 N N . VAL A 1 91 ? -11.479 -2.676 18.507 1.00 87.50 91 VAL A N 1
ATOM 768 C CA . VAL A 1 91 ? -11.199 -1.468 19.292 1.00 87.50 91 VAL A CA 1
ATOM 769 C C . VAL A 1 91 ? -11.838 -1.566 20.673 1.00 87.50 91 VAL A C 1
ATOM 771 O O . VAL A 1 91 ? -11.179 -1.245 21.659 1.00 87.50 91 VAL A O 1
ATOM 774 N N . LEU A 1 92 ? -13.086 -2.032 20.759 1.00 86.75 92 LEU A N 1
ATOM 775 C CA . LEU A 1 92 ? -13.758 -2.246 22.036 1.00 86.75 92 LEU A CA 1
ATOM 776 C C . LEU A 1 92 ? -13.019 -3.290 22.877 1.00 86.75 92 LEU A C 1
ATOM 778 O O . LEU A 1 92 ? -12.775 -3.021 24.047 1.00 86.75 92 LEU A O 1
ATOM 782 N N . ASP A 1 93 ? -12.608 -4.423 22.308 1.00 89.44 93 ASP A N 1
ATOM 783 C CA . ASP A 1 93 ? -11.836 -5.453 23.020 1.00 89.44 93 ASP A CA 1
ATOM 784 C C . ASP A 1 93 ? -10.540 -4.882 23.627 1.00 89.44 93 ASP A C 1
ATOM 786 O O . ASP A 1 93 ? -10.291 -5.025 24.824 1.00 89.44 93 ASP A O 1
ATOM 790 N N . PHE A 1 94 ? -9.761 -4.119 22.852 1.00 90.38 94 PHE A N 1
ATOM 791 C CA . PHE A 1 94 ? -8.548 -3.474 23.368 1.00 90.38 94 PHE A CA 1
ATOM 792 C C . PHE A 1 94 ? -8.823 -2.409 24.435 1.00 90.38 94 PHE A C 1
ATOM 794 O O . PHE A 1 94 ? -8.044 -2.274 25.380 1.00 90.38 94 PHE A O 1
ATOM 801 N N . LEU A 1 95 ? -9.932 -1.671 24.325 1.00 83.44 95 LEU A N 1
ATOM 802 C CA . LEU A 1 95 ? -10.353 -0.734 25.368 1.00 83.44 95 LEU A CA 1
ATOM 803 C C . LEU A 1 95 ? -10.724 -1.468 26.666 1.00 83.44 95 LEU A C 1
ATOM 805 O O . LEU A 1 95 ? -10.307 -1.032 27.736 1.00 83.44 95 LEU A O 1
ATOM 809 N N . HIS A 1 96 ? -11.432 -2.601 26.589 1.00 85.75 96 HIS A N 1
ATOM 810 C CA . HIS A 1 96 ? -11.753 -3.429 27.762 1.00 85.75 96 HIS A CA 1
ATOM 811 C C . HIS A 1 96 ? -10.496 -4.018 28.418 1.00 85.75 96 HIS A C 1
ATOM 813 O O . HIS A 1 96 ? -10.451 -4.186 29.635 1.00 85.75 96 HIS A O 1
ATOM 819 N N . GLN A 1 97 ? -9.452 -4.283 27.631 1.00 88.19 97 GLN A N 1
ATOM 820 C CA . GLN A 1 97 ? -8.146 -4.739 28.114 1.00 88.19 97 GLN A CA 1
ATOM 821 C C . GLN A 1 97 ? -7.262 -3.605 28.674 1.00 88.19 97 GLN A C 1
ATOM 823 O O . GLN A 1 97 ? -6.111 -3.854 29.025 1.00 88.19 97 GLN A O 1
ATOM 828 N N . ASN A 1 98 ? -7.773 -2.371 28.787 1.00 85.69 98 ASN A N 1
ATOM 829 C CA . ASN A 1 98 ? -7.039 -1.184 29.252 1.00 85.69 98 ASN A CA 1
ATOM 830 C C . ASN A 1 98 ? -5.779 -0.856 28.427 1.00 85.69 98 ASN A C 1
ATOM 832 O O . ASN A 1 98 ? -4.799 -0.325 28.953 1.00 85.69 98 ASN A O 1
ATOM 836 N N . VAL A 1 99 ? -5.788 -1.153 27.125 1.00 87.50 99 VAL A N 1
ATOM 837 C CA . VAL A 1 99 ? -4.699 -0.766 26.221 1.00 87.50 99 VAL A CA 1
ATOM 838 C C . VAL A 1 99 ? -4.680 0.755 26.046 1.00 87.50 99 VAL A C 1
ATOM 840 O O . VAL A 1 99 ? -5.715 1.384 25.816 1.00 87.50 99 VAL A O 1
ATOM 843 N N . GLU A 1 100 ? -3.492 1.364 26.092 1.00 85.38 100 GLU A N 1
ATOM 844 C CA . GLU A 1 100 ? -3.345 2.797 25.838 1.00 85.38 100 GLU A CA 1
ATOM 845 C C . GLU A 1 100 ? -3.794 3.157 24.412 1.00 85.38 100 GLU A C 1
ATOM 847 O O . GLU A 1 100 ? -3.397 2.530 23.431 1.00 85.38 100 GLU A O 1
ATOM 852 N N . GLN A 1 101 ? -4.570 4.235 24.268 1.00 79.75 101 GLN A N 1
ATOM 853 C CA . GLN A 1 101 ? -5.132 4.672 22.981 1.00 79.75 101 GLN A CA 1
ATOM 854 C C . GLN A 1 101 ? -4.093 4.765 21.852 1.00 79.75 101 GLN A C 1
ATOM 856 O O . GLN A 1 101 ? -4.388 4.426 20.704 1.00 79.75 101 GLN A O 1
ATOM 861 N N . LYS A 1 102 ? -2.883 5.241 22.172 1.00 80.62 102 LYS A N 1
ATOM 862 C CA . LYS A 1 102 ? -1.783 5.394 21.209 1.00 80.62 102 LYS A CA 1
ATOM 863 C C . LYS A 1 102 ? -1.344 4.056 20.597 1.00 80.62 102 LYS A C 1
ATOM 865 O O . LYS A 1 102 ? -0.846 4.048 19.474 1.00 80.62 102 LYS A O 1
ATOM 870 N N . ASP A 1 103 ? -1.565 2.949 21.305 1.00 86.75 103 ASP A N 1
ATOM 871 C CA . ASP A 1 103 ? -1.190 1.598 20.895 1.00 86.75 103 ASP A CA 1
ATOM 872 C C . ASP A 1 103 ? -2.334 0.843 20.211 1.00 86.75 103 ASP A C 1
ATOM 874 O O . ASP A 1 103 ? -2.069 0.013 19.341 1.00 86.75 103 ASP A O 1
ATOM 878 N N . ILE A 1 104 ? -3.597 1.177 20.507 1.00 86.62 104 ILE A N 1
ATOM 879 C CA . ILE A 1 104 ? -4.775 0.504 19.926 1.00 86.62 104 ILE A CA 1
ATOM 880 C C . ILE A 1 104 ? -4.719 0.502 18.397 1.00 86.62 104 ILE A C 1
ATOM 882 O O . ILE A 1 104 ? -4.868 -0.545 17.776 1.00 86.62 104 ILE A O 1
ATOM 886 N N . ALA A 1 105 ? -4.464 1.649 17.760 1.00 83.75 105 ALA A N 1
ATOM 887 C CA . ALA A 1 105 ? -4.452 1.717 16.298 1.00 83.75 105 ALA A CA 1
ATOM 888 C C . ALA A 1 105 ? -3.364 0.833 15.671 1.00 83.75 105 ALA A C 1
ATOM 890 O O . ALA A 1 105 ? -3.585 0.245 14.613 1.00 83.75 105 ALA A O 1
ATOM 891 N N . ARG A 1 106 ? -2.207 0.716 16.332 1.00 85.00 106 ARG A N 1
ATOM 892 C CA . ARG A 1 106 ? -1.118 -0.160 15.895 1.00 85.00 106 ARG A CA 1
ATOM 893 C C . ARG A 1 106 ? -1.512 -1.629 16.043 1.00 85.00 106 ARG A C 1
ATOM 895 O O . ARG A 1 106 ? -1.387 -2.371 15.077 1.00 85.00 106 ARG A O 1
ATOM 902 N N . LEU A 1 107 ? -2.057 -2.021 17.193 1.00 86.94 107 LEU A N 1
ATOM 903 C CA . LEU A 1 107 ? -2.491 -3.398 17.452 1.00 86.94 107 LEU A CA 1
ATOM 904 C C . LEU A 1 107 ? -3.642 -3.835 16.537 1.00 86.94 107 LEU A C 1
ATOM 906 O O . LEU A 1 107 ? -3.655 -4.965 16.052 1.00 86.94 107 LEU A O 1
ATOM 910 N N . VAL A 1 108 ? -4.584 -2.933 16.244 1.00 85.88 108 VAL A N 1
ATOM 911 C CA . VAL A 1 108 ? -5.647 -3.170 15.257 1.00 85.88 108 VAL A CA 1
ATOM 912 C C . VAL A 1 108 ? -5.036 -3.403 13.877 1.00 85.88 108 VAL A C 1
ATOM 914 O O . VAL A 1 108 ? -5.377 -4.392 13.231 1.00 85.88 108 VAL A O 1
ATOM 917 N N . CYS A 1 109 ? -4.095 -2.559 13.436 1.00 81.56 109 CYS A N 1
ATOM 918 C CA . CYS A 1 109 ? -3.381 -2.787 12.178 1.00 81.56 109 CYS A CA 1
ATOM 919 C C . CYS A 1 109 ? -2.655 -4.137 12.159 1.00 81.56 109 CYS A C 1
ATOM 921 O O . CYS A 1 109 ? -2.746 -4.845 11.161 1.00 81.56 109 CYS A O 1
ATOM 923 N N . GLU A 1 110 ? -1.957 -4.508 13.233 1.00 83.38 110 GLU A N 1
ATOM 924 C CA . GLU A 1 110 ? -1.238 -5.784 13.339 1.00 83.38 110 GLU A CA 1
ATOM 925 C C . GLU A 1 110 ? -2.205 -6.979 13.229 1.00 83.38 110 GLU A C 1
ATOM 927 O O . GLU A 1 110 ? -1.996 -7.868 12.401 1.00 83.38 110 GLU A O 1
ATOM 932 N N . LYS A 1 111 ? -3.318 -6.968 13.981 1.00 83.88 111 LYS A N 1
ATOM 933 C CA . LYS A 1 111 ? -4.354 -8.018 13.930 1.00 83.88 111 LYS A CA 1
ATOM 934 C C . LYS A 1 111 ? -4.978 -8.150 12.546 1.00 83.88 111 LYS A C 1
ATOM 936 O O . LYS A 1 111 ? -5.124 -9.263 12.039 1.00 83.88 111 LYS A O 1
ATOM 941 N N . PHE A 1 112 ? -5.323 -7.029 11.924 1.00 80.31 112 PHE A N 1
ATOM 942 C CA . PHE A 1 112 ? -5.915 -7.035 10.593 1.00 80.31 112 PHE A CA 1
ATOM 943 C C . PHE A 1 112 ? -4.915 -7.440 9.510 1.00 80.31 112 PHE A C 1
ATOM 945 O O . PHE A 1 112 ? -5.298 -8.174 8.610 1.00 80.31 112 PHE A O 1
ATOM 952 N N . THR A 1 113 ? -3.647 -7.039 9.608 1.00 76.19 113 THR A N 1
ATOM 953 C CA . THR A 1 113 ? -2.599 -7.476 8.666 1.00 76.19 113 THR A CA 1
ATOM 954 C C . THR A 1 113 ? -2.381 -8.987 8.766 1.00 76.19 113 THR A C 1
ATOM 956 O O . THR A 1 113 ? -2.204 -9.660 7.754 1.00 76.19 113 THR A O 1
ATOM 959 N N . HIS A 1 114 ? -2.457 -9.549 9.978 1.00 77.12 114 HIS A N 1
ATOM 960 C CA . HIS A 1 114 ? -2.364 -10.994 10.181 1.00 77.12 114 HIS A CA 1
ATOM 961 C C . HIS A 1 114 ? -3.575 -11.745 9.602 1.00 77.12 114 HIS A C 1
ATOM 963 O O . HIS A 1 114 ? -3.415 -12.809 9.005 1.00 77.12 114 HIS A O 1
ATOM 969 N N . ARG A 1 115 ? -4.794 -11.216 9.781 1.00 78.25 115 ARG A N 1
ATOM 970 C CA . ARG A 1 115 ? -6.034 -11.845 9.290 1.00 78.25 115 ARG A CA 1
ATOM 971 C C . ARG A 1 115 ? -6.222 -11.682 7.780 1.00 78.25 115 ARG A C 1
ATOM 973 O O . ARG A 1 115 ? -6.650 -12.613 7.106 1.00 78.25 115 ARG A O 1
ATOM 980 N N . TYR A 1 116 ? -5.883 -10.512 7.258 1.00 77.94 116 TYR A N 1
ATOM 981 C CA . TYR A 1 116 ? -6.017 -10.135 5.862 1.00 77.94 116 TYR A CA 1
ATOM 982 C C . TYR A 1 116 ? -4.633 -9.846 5.290 1.00 77.94 116 TYR A C 1
ATOM 984 O O . TYR A 1 116 ? -4.224 -8.699 5.131 1.00 77.94 116 TYR A O 1
ATOM 992 N N . GLN A 1 117 ? -3.922 -10.917 4.938 1.00 69.44 117 GLN A N 1
ATOM 993 C CA . GLN A 1 117 ? -2.541 -10.860 4.448 1.00 69.44 117 GLN A CA 1
ATOM 994 C C . GLN A 1 117 ? -2.345 -10.049 3.159 1.00 69.44 117 GLN A C 1
ATOM 996 O O . GLN A 1 117 ? -1.214 -9.893 2.734 1.00 69.44 117 GLN A O 1
ATOM 1001 N N . HIS A 1 118 ? -3.410 -9.574 2.512 1.00 69.31 118 HIS A N 1
ATOM 1002 C CA . HIS A 1 118 ? -3.373 -8.792 1.272 1.00 69.31 118 HIS A CA 1
ATOM 1003 C C . HIS A 1 118 ? -3.872 -7.349 1.458 1.00 69.31 118 HIS A C 1
ATOM 1005 O O . HIS A 1 118 ? -4.067 -6.626 0.479 1.00 69.31 118 HIS A O 1
ATOM 1011 N N . ILE A 1 119 ? -4.113 -6.934 2.704 1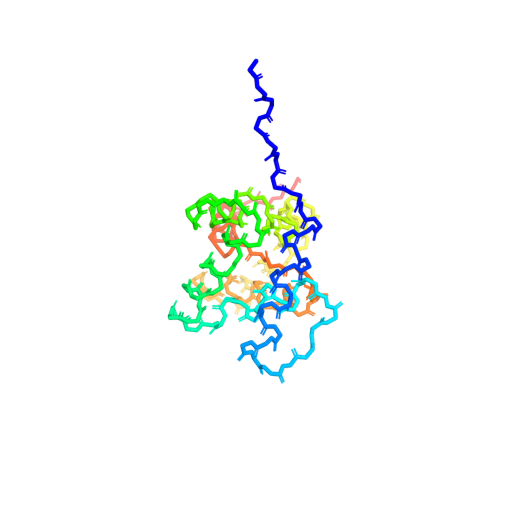.00 70.25 119 ILE A N 1
ATOM 1012 C CA . ILE A 1 119 ? -4.707 -5.646 3.040 1.00 70.25 119 ILE A CA 1
ATOM 1013 C C . ILE A 1 119 ? -3.787 -4.891 3.992 1.00 70.25 119 ILE A C 1
ATOM 1015 O O . ILE A 1 119 ? -3.435 -5.380 5.062 1.00 70.25 119 ILE A O 1
ATOM 1019 N N . GLN A 1 120 ? -3.477 -3.646 3.638 1.00 69.94 120 GLN A N 1
ATOM 1020 C CA . GLN A 1 120 ? -2.867 -2.703 4.555 1.00 69.94 120 GLN A CA 1
ATOM 1021 C C . GLN A 1 120 ? -3.857 -1.608 4.930 1.00 69.94 120 GLN A C 1
ATOM 1023 O O . GLN A 1 120 ? -4.286 -0.789 4.108 1.00 69.94 120 GLN A O 1
ATOM 1028 N N . PHE A 1 121 ? -4.167 -1.553 6.219 1.00 72.81 121 PHE A N 1
ATOM 1029 C CA . PHE A 1 121 ? -4.963 -0.474 6.765 1.00 72.81 121 PHE A CA 1
ATOM 1030 C C . PHE A 1 121 ? -4.125 0.774 7.013 1.00 72.81 121 PHE A C 1
ATOM 1032 O O . PHE A 1 121 ? -3.001 0.737 7.515 1.00 72.81 121 PHE A O 1
ATOM 1039 N N . ASN A 1 122 ? -4.715 1.922 6.699 1.00 74.38 122 ASN A N 1
ATOM 1040 C CA . ASN A 1 122 ? -4.108 3.204 6.995 1.00 74.38 122 ASN A CA 1
ATOM 1041 C C . ASN A 1 122 ? -4.209 3.491 8.504 1.00 74.38 122 ASN A C 1
ATOM 1043 O O . ASN A 1 122 ? -5.286 3.803 9.014 1.00 74.38 122 ASN A O 1
ATOM 1047 N N . VAL A 1 123 ? -3.067 3.454 9.200 1.00 78.38 123 VAL A N 1
ATOM 1048 C CA . VAL A 1 123 ? -2.958 3.717 10.648 1.00 78.38 123 VAL A CA 1
ATOM 1049 C C . VAL A 1 123 ? -3.573 5.065 11.038 1.00 78.38 123 VAL A C 1
ATOM 1051 O O . VAL A 1 123 ? -4.203 5.176 12.087 1.00 78.38 123 VAL A O 1
ATOM 1054 N N . LYS A 1 124 ? -3.431 6.111 10.209 1.00 79.62 124 LYS A N 1
ATOM 1055 C CA . LYS A 1 124 ? -4.044 7.422 10.492 1.00 79.62 124 LYS A CA 1
ATOM 1056 C C . LYS A 1 124 ? -5.566 7.334 10.456 1.00 79.62 124 LYS A C 1
ATOM 1058 O O . LYS A 1 124 ? -6.230 7.923 11.302 1.00 79.62 124 LYS A O 1
ATOM 1063 N N . ALA A 1 125 ? -6.109 6.592 9.497 1.00 80.50 125 ALA A N 1
ATOM 1064 C CA . ALA A 1 125 ? -7.546 6.426 9.354 1.00 80.50 125 ALA A CA 1
ATOM 1065 C C . ALA A 1 125 ? -8.135 5.570 10.494 1.00 80.50 125 ALA A C 1
ATOM 1067 O O . ALA A 1 125 ? -9.170 5.941 11.046 1.00 80.50 125 ALA A O 1
ATOM 1068 N N . ILE A 1 126 ? -7.427 4.522 10.936 1.00 82.19 126 ILE A N 1
ATOM 1069 C CA . ILE A 1 126 ? -7.788 3.771 12.152 1.00 82.19 126 ILE A CA 1
ATOM 1070 C C . ILE A 1 126 ? -7.699 4.661 13.394 1.00 82.19 126 ILE A C 1
ATOM 1072 O O . ILE A 1 126 ? -8.628 4.675 14.189 1.00 82.19 126 ILE A O 1
ATOM 1076 N N . ASN A 1 127 ? -6.648 5.468 13.552 1.00 84.12 127 ASN A N 1
ATOM 1077 C CA . ASN A 1 127 ? -6.542 6.408 14.675 1.00 84.12 127 ASN A CA 1
ATOM 1078 C C . ASN A 1 127 ? -7.722 7.391 14.734 1.00 84.12 127 ASN A C 1
ATOM 1080 O O . ASN A 1 127 ? -8.241 7.677 15.812 1.00 84.12 127 ASN A O 1
ATOM 1084 N N . ILE A 1 128 ? -8.165 7.904 13.580 1.00 84.00 128 ILE A N 1
ATOM 1085 C CA . ILE A 1 128 ? -9.360 8.755 13.497 1.00 84.00 128 ILE A CA 1
ATOM 1086 C C . ILE A 1 128 ? -10.603 7.976 13.946 1.00 84.00 128 ILE A C 1
ATOM 1088 O O . ILE A 1 128 ? -11.429 8.520 14.677 1.00 84.00 128 ILE A O 1
ATOM 1092 N N . PHE A 1 129 ? -10.735 6.714 13.538 1.00 83.69 129 PHE A N 1
ATOM 1093 C CA . PHE A 1 129 ? -11.845 5.848 13.930 1.00 83.69 129 PHE A CA 1
ATOM 1094 C C . PHE A 1 129 ? -11.852 5.546 15.439 1.00 83.69 129 PHE A C 1
ATOM 1096 O O . PHE A 1 129 ? -12.865 5.777 16.095 1.00 83.69 129 PHE A O 1
ATOM 1103 N N . VAL A 1 130 ? -10.710 5.153 16.012 1.00 83.88 130 VAL A N 1
ATOM 1104 C CA . VAL A 1 130 ? -10.535 4.914 17.458 1.00 83.88 130 VAL A CA 1
ATOM 1105 C C . VAL A 1 130 ? -10.906 6.158 18.263 1.00 83.88 130 VAL A C 1
ATOM 1107 O O . VAL A 1 130 ? -11.682 6.074 19.212 1.00 83.88 130 VAL A O 1
ATOM 1110 N N . ARG A 1 131 ? -10.414 7.339 17.860 1.00 85.38 131 ARG A N 1
ATOM 1111 C CA . ARG A 1 131 ? -10.769 8.610 18.513 1.00 85.38 131 ARG A CA 1
ATOM 1112 C C . ARG A 1 131 ? -12.274 8.866 18.499 1.00 85.38 131 ARG A C 1
ATOM 1114 O O . ARG A 1 131 ? -12.809 9.307 19.508 1.00 85.38 131 ARG A O 1
ATOM 1121 N N . LYS A 1 132 ? -12.960 8.585 17.387 1.00 84.38 132 LYS A N 1
ATOM 1122 C CA . LYS A 1 132 ? -14.418 8.760 17.285 1.00 84.38 132 LYS A CA 1
ATOM 1123 C C . LYS A 1 132 ? -15.189 7.841 18.229 1.00 84.38 132 LYS A C 1
ATOM 1125 O O . LYS A 1 132 ? -16.172 8.298 18.798 1.00 84.38 132 LYS A O 1
ATOM 1130 N N . ILE A 1 133 ? -14.751 6.592 18.394 1.00 82.12 133 ILE A N 1
ATOM 1131 C CA . ILE A 1 133 ? -15.372 5.647 19.334 1.00 82.12 133 ILE A CA 1
ATOM 1132 C C . ILE A 1 133 ? -15.172 6.134 20.771 1.00 82.12 133 ILE A C 1
ATOM 1134 O O . ILE A 1 133 ? -16.133 6.246 21.516 1.00 82.12 133 ILE A O 1
ATOM 1138 N N . MET A 1 134 ? -13.946 6.506 21.151 1.00 77.50 134 MET A N 1
ATOM 1139 C CA . MET A 1 134 ? -13.656 6.943 22.524 1.00 77.50 134 MET A CA 1
ATOM 1140 C C . MET A 1 134 ? -14.362 8.246 22.919 1.00 77.50 134 MET A C 1
ATOM 1142 O O . MET A 1 134 ? -14.709 8.428 24.080 1.00 77.50 134 MET A O 1
ATOM 1146 N N . LEU A 1 135 ? -14.576 9.157 21.965 1.00 81.88 135 LEU A N 1
ATOM 1147 C CA . LEU A 1 135 ? -15.313 10.402 22.199 1.00 81.88 135 LEU A CA 1
ATOM 1148 C C . LEU A 1 135 ? -16.833 10.195 22.294 1.00 81.88 135 LEU A C 1
ATOM 1150 O O . LEU A 1 135 ? -17.536 11.118 22.696 1.00 81.88 135 LEU A O 1
ATOM 1154 N N . ASN A 1 136 ? -17.342 9.013 21.936 1.00 77.69 136 ASN A N 1
ATOM 1155 C CA . ASN A 1 136 ? -18.754 8.663 22.034 1.00 77.69 136 ASN A CA 1
ATOM 1156 C C . ASN A 1 136 ? -18.923 7.429 22.936 1.00 77.69 136 ASN A C 1
ATOM 1158 O O . ASN A 1 136 ? -18.936 6.305 22.443 1.00 77.69 136 ASN A O 1
ATOM 1162 N N . PRO A 1 137 ? -19.105 7.606 24.256 1.00 56.16 137 PRO A N 1
ATOM 1163 C CA . PRO A 1 137 ? -19.304 6.484 25.179 1.00 56.16 137 PRO A CA 1
ATOM 1164 C C . PRO A 1 137 ? -20.576 5.665 24.884 1.00 56.16 137 PRO A C 1
ATOM 1166 O O . PRO A 1 137 ? -20.663 4.513 25.290 1.00 56.16 137 PRO A O 1
ATOM 1169 N N . ASN A 1 138 ? -21.516 6.225 24.115 1.00 57.78 138 ASN A N 1
ATOM 1170 C CA . ASN A 1 138 ? -22.695 5.542 23.579 1.00 57.78 138 ASN A CA 1
ATOM 1171 C C . ASN A 1 138 ? -22.527 5.205 22.089 1.00 57.78 138 ASN A C 1
ATOM 1173 O O . ASN A 1 138 ? -23.461 5.399 21.315 1.00 57.78 138 ASN A O 1
ATOM 1177 N N . TYR A 1 139 ? -21.338 4.784 21.635 1.00 56.16 139 TYR A N 1
ATOM 1178 C CA . TYR A 1 139 ? -21.151 4.313 20.255 1.00 56.16 139 TYR A CA 1
ATOM 1179 C C . TYR A 1 139 ? -21.848 2.955 20.064 1.00 56.16 139 TYR A C 1
ATOM 1181 O O . TYR A 1 139 ? -21.223 1.907 19.940 1.00 56.16 139 TYR A O 1
ATOM 1189 N N . THR A 1 140 ? -23.172 2.991 20.088 1.00 47.72 140 THR A N 1
ATOM 1190 C CA . THR A 1 140 ? -24.100 1.932 19.719 1.00 47.72 140 THR A CA 1
ATOM 1191 C C . THR A 1 140 ? -24.689 2.291 18.361 1.00 47.72 140 THR A C 1
ATOM 1193 O O . THR A 1 140 ? -24.931 3.469 18.089 1.00 47.72 140 THR A O 1
ATOM 1196 N N . PHE A 1 141 ? -24.871 1.291 17.501 1.00 48.69 141 PHE A N 1
ATOM 1197 C CA . PHE A 1 141 ? -25.644 1.462 16.273 1.00 48.69 141 PHE A CA 1
ATOM 1198 C C . PHE A 1 141 ? -27.124 1.673 16.588 1.00 48.69 141 PHE A C 1
ATOM 1200 O O . PHE A 1 141 ? -27.618 0.995 17.517 1.00 48.69 141 PHE A O 1
#